Protein AF-A0AAJ0B8E8-F1 (afdb_monomer)

Sequence (102 aa):
MHLLHILSAILAGASVAHGQADCPATTNMPSCAVSCLMSAASAIGCTNMADYNCQCSGSAALRSRAEGCVLSTCGPVTALQASSAGAQICSSCQTTPAPTPV

Radius of gyration: 20.79 Å; Cα contacts (8 Å, |Δi|>4): 81; chains: 1; bounding box: 38×23×76 Å

Secondary structure (DSSP, 8-state):
-------------------SS--GGGGGS-HHHHHHHHHHHHHTT---TT-HHHHHHTHHHHHHHHHHHHHHHHHHHHHHHHHHHHHHHHHHH--PPPPPP-

Solvent-accessible surface area (backbone atoms only — not comparable to full-atom values): 6216 Å² total; per-residue (Å²): 142,77,83,85,88,75,91,85,79,74,86,75,75,84,78,79,88,77,62,100,77,73,59,72,48,57,74,61,46,50,75,65,38,48,65,29,43,52,56,18,25,44,75,74,70,31,73,51,88,83,42,34,45,52,46,48,75,39,35,70,63,30,47,71,55,15,46,66,49,17,38,74,68,48,31,69,70,48,37,53,48,37,54,52,25,52,51,46,29,38,74,75,47,39,68,72,81,74,83,77,85,128

Organism: NCBI:txid438768

pLDDT: mean 76.93, std 17.48, range [35.03, 93.19]

InterPro domains:
  IPR008427 Extracellular membrane protein, CFEM domain [PF05730] (27-91)
  IPR008427 Extracellular membrane protein, CFEM domain [PS52012] (2-102)
  IPR008427 Extracellular membrane protein, CFEM domain [SM00747] (25-91)

Mean predicted aligned error: 11.81 Å

Foldseek 3Di:
DDDDDDDPPDPPDDDPPPDLPDPVLCVQADPQLVVLLCVQCVVQVNNDPSQLQSCLVCVVSSLVSSVVSCCVRVNDVSNVSNNVSNVSCNVRRNDDPDDDDD

Structure (mmCIF, N/CA/C/O backbone):
data_AF-A0AAJ0B8E8-F1
#
_entry.id   AF-A0AAJ0B8E8-F1
#
loop_
_atom_site.group_PDB
_atom_site.id
_atom_site.type_symbol
_atom_site.label_atom_id
_atom_site.label_alt_id
_atom_site.label_comp_id
_atom_site.label_asym_id
_atom_site.label_entity_id
_atom_site.label_seq_id
_atom_site.pdbx_PDB_ins_code
_atom_site.Cartn_x
_atom_si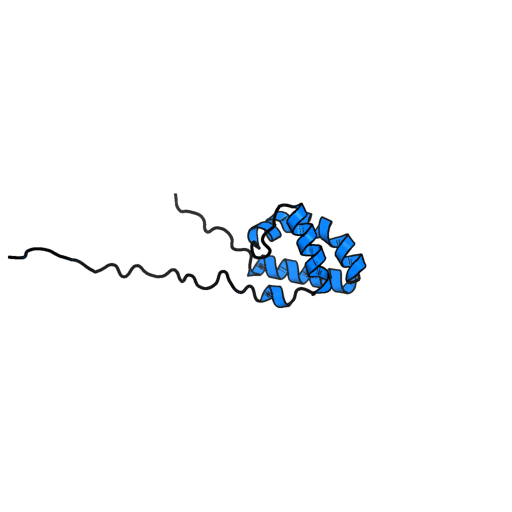te.Cartn_y
_atom_site.Cartn_z
_atom_site.occupancy
_atom_site.B_iso_or_equiv
_atom_site.auth_seq_id
_atom_site.auth_comp_id
_atom_site.auth_asym_id
_atom_site.auth_atom_id
_atom_site.pdbx_PDB_model_num
ATOM 1 N N . MET A 1 1 ? 29.042 -0.246 63.078 1.00 48.44 1 MET A N 1
ATOM 2 C CA . MET A 1 1 ? 29.049 0.805 62.037 1.00 48.44 1 MET A CA 1
ATOM 3 C C . MET A 1 1 ? 29.447 0.109 60.731 1.00 48.44 1 MET A C 1
ATOM 5 O O . MET A 1 1 ? 30.630 -0.076 60.519 1.00 48.44 1 MET A O 1
ATOM 9 N N . HIS A 1 2 ? 28.597 -0.511 59.912 1.00 47.09 2 HIS A N 1
ATOM 10 C CA . HIS A 1 2 ? 27.338 -0.091 59.280 1.00 47.09 2 HIS A CA 1
ATOM 11 C C . HIS A 1 2 ? 26.554 -1.380 58.925 1.00 47.09 2 HIS A C 1
ATOM 13 O O . HIS A 1 2 ? 27.037 -2.192 58.146 1.00 47.09 2 HIS A O 1
ATOM 19 N N . LEU A 1 3 ? 25.535 -1.782 59.691 1.00 48.06 3 LEU A N 1
ATOM 20 C CA . LEU A 1 3 ? 24.108 -1.651 59.338 1.00 48.06 3 LEU A CA 1
ATOM 21 C C . LEU A 1 3 ? 23.808 -1.156 57.905 1.00 48.06 3 LEU A C 1
ATOM 23 O O . LEU A 1 3 ? 24.165 -0.031 57.580 1.00 48.06 3 LEU A O 1
ATOM 27 N N . LEU A 1 4 ? 23.033 -1.972 57.170 1.00 53.97 4 LEU A N 1
ATOM 28 C CA . LEU A 1 4 ? 22.325 -1.703 55.906 1.00 53.97 4 LEU A CA 1
ATOM 29 C C . LEU A 1 4 ? 23.253 -1.441 54.715 1.00 53.97 4 LEU A C 1
ATOM 31 O O . LEU A 1 4 ? 24.140 -0.605 54.765 1.00 53.97 4 LEU A O 1
ATOM 35 N N . HIS A 1 5 ? 23.157 -2.223 53.645 1.00 44.12 5 HIS A N 1
ATOM 36 C CA . HIS A 1 5 ? 22.515 -1.859 52.373 1.00 44.12 5 HIS A CA 1
ATOM 37 C C . HIS A 1 5 ? 23.183 -2.854 51.385 1.00 44.12 5 HIS A C 1
ATOM 39 O O . HIS A 1 5 ? 24.399 -2.952 51.387 1.00 44.12 5 HIS A O 1
ATOM 45 N N . ILE A 1 6 ? 22.561 -3.661 50.530 1.00 56.06 6 ILE A N 1
ATOM 46 C CA . ILE A 1 6 ? 21.232 -3.662 49.940 1.00 56.06 6 ILE A CA 1
ATOM 47 C C . ILE A 1 6 ? 21.018 -5.084 49.406 1.00 56.06 6 ILE A C 1
ATOM 49 O O . ILE A 1 6 ? 21.901 -5.686 48.798 1.00 56.06 6 ILE A O 1
ATOM 53 N N . LEU A 1 7 ? 19.817 -5.587 49.640 1.00 55.47 7 LEU A N 1
ATOM 54 C CA . LEU A 1 7 ? 19.187 -6.715 48.978 1.00 55.47 7 LEU A CA 1
ATOM 55 C C . LEU A 1 7 ? 19.120 -6.468 47.454 1.00 55.47 7 LEU A C 1
ATOM 57 O O . LEU A 1 7 ? 18.104 -6.003 46.949 1.00 55.47 7 LEU A O 1
ATOM 61 N N . SER A 1 8 ? 20.184 -6.752 46.704 1.00 55.59 8 SER A N 1
ATOM 62 C CA . SER A 1 8 ? 20.161 -6.677 45.234 1.00 55.59 8 SER A CA 1
ATOM 63 C C . SER A 1 8 ? 19.796 -8.034 44.639 1.00 55.59 8 SER A C 1
ATOM 65 O O . SER A 1 8 ? 20.584 -8.667 43.942 1.00 55.59 8 SER A O 1
ATOM 67 N N . ALA A 1 9 ? 18.583 -8.488 44.949 1.00 59.53 9 ALA A N 1
ATOM 68 C CA . ALA A 1 9 ? 17.929 -9.610 44.291 1.00 59.53 9 ALA A CA 1
ATOM 69 C C . ALA A 1 9 ? 16.668 -9.095 43.591 1.00 59.53 9 ALA A C 1
ATOM 71 O O . ALA A 1 9 ? 15.554 -9.327 44.045 1.00 59.53 9 ALA A O 1
ATOM 72 N N . ILE A 1 10 ? 16.851 -8.370 42.487 1.00 59.31 10 ILE A N 1
ATOM 73 C CA . ILE A 1 10 ? 15.804 -8.203 41.477 1.00 59.31 10 ILE A CA 1
ATOM 74 C C . ILE A 1 10 ? 16.469 -8.371 40.112 1.00 59.31 10 ILE A C 1
ATOM 76 O O . ILE A 1 10 ? 16.791 -7.408 39.422 1.00 59.31 10 ILE A O 1
ATOM 80 N N . LEU A 1 11 ? 16.701 -9.626 39.724 1.00 59.12 11 LEU A N 1
ATOM 81 C CA . LEU A 1 11 ? 16.842 -9.971 38.314 1.00 59.12 11 LEU A CA 1
ATOM 82 C C . LEU A 1 11 ? 15.429 -9.931 37.718 1.00 59.12 11 LEU A C 1
ATOM 84 O O . LEU A 1 11 ? 14.766 -10.958 37.591 1.00 59.12 11 LEU A O 1
ATOM 88 N N . ALA A 1 12 ? 14.937 -8.717 37.454 1.00 59.56 12 ALA A N 1
ATOM 89 C CA . ALA A 1 12 ? 13.710 -8.520 36.702 1.00 59.56 12 ALA A CA 1
ATOM 90 C C . ALA A 1 12 ? 13.939 -9.099 35.304 1.00 59.56 12 ALA A C 1
ATOM 92 O O . ALA A 1 12 ? 14.786 -8.631 34.542 1.00 5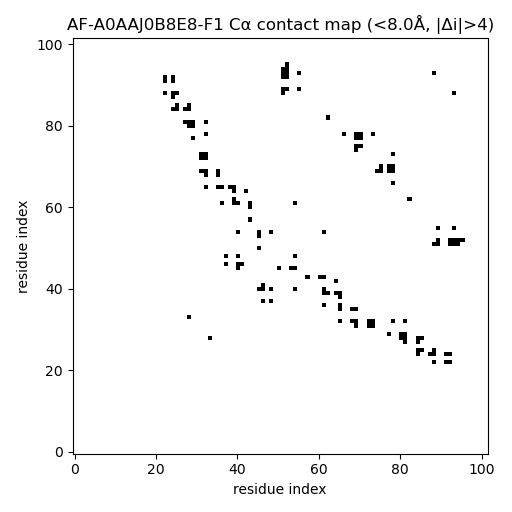9.56 12 ALA A O 1
ATOM 93 N N . GLY A 1 13 ? 13.224 -10.186 35.029 1.00 54.09 13 GLY A N 1
ATOM 94 C CA . GLY A 1 13 ? 13.223 -10.856 33.748 1.00 54.09 13 GLY A CA 1
ATOM 95 C C . GLY A 1 13 ? 12.783 -9.928 32.618 1.00 54.09 13 GLY A C 1
ATOM 96 O O . GLY A 1 13 ? 11.912 -9.082 32.781 1.00 54.09 13 GLY A O 1
ATOM 97 N N . ALA A 1 14 ? 13.444 -10.137 31.482 1.00 55.12 14 ALA A N 1
ATOM 98 C CA . ALA A 1 14 ? 13.004 -9.930 30.111 1.00 55.12 14 ALA A CA 1
ATOM 99 C C . ALA A 1 14 ? 11.792 -9.012 29.863 1.00 55.12 14 ALA A C 1
ATOM 101 O O . ALA A 1 14 ? 10.642 -9.414 29.983 1.00 55.12 14 ALA A O 1
ATOM 102 N N . SER A 1 15 ? 12.067 -7.903 29.190 1.00 53.06 15 SER A N 1
ATOM 103 C CA . SER A 1 15 ? 11.490 -7.738 27.860 1.00 53.06 15 SER A CA 1
ATOM 104 C C . SER A 1 15 ? 12.551 -7.094 27.000 1.00 53.06 15 SER A C 1
ATOM 106 O O . SER A 1 15 ? 12.888 -5.922 27.146 1.00 53.06 15 SER A O 1
ATOM 108 N N . VAL A 1 16 ? 13.134 -7.921 26.148 1.00 48.50 16 VAL A N 1
ATOM 109 C CA . VAL A 1 16 ? 13.923 -7.465 25.027 1.00 48.50 16 VAL A CA 1
ATOM 110 C C . VAL A 1 16 ? 13.196 -6.307 24.345 1.00 48.50 16 VAL A C 1
ATOM 112 O O . VAL A 1 16 ? 12.130 -6.485 23.767 1.00 48.50 16 VAL A O 1
ATOM 115 N N . ALA A 1 17 ? 13.791 -5.120 24.363 1.00 52.81 17 ALA A N 1
ATOM 116 C CA . ALA A 1 17 ? 13.536 -4.131 23.328 1.00 52.81 17 ALA A CA 1
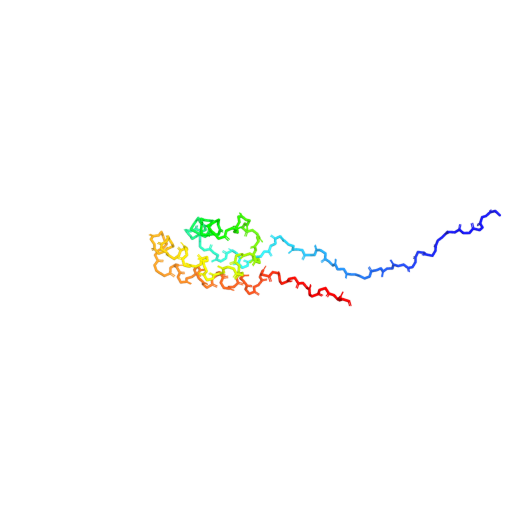ATOM 117 C C . ALA A 1 17 ? 14.193 -4.635 22.024 1.00 52.81 17 ALA A C 1
ATOM 119 O O . ALA A 1 17 ? 15.068 -3.986 21.462 1.00 52.81 17 ALA A O 1
ATOM 120 N N . HIS A 1 18 ? 13.855 -5.849 21.573 1.00 43.19 18 HIS A N 1
ATOM 121 C CA . HIS A 1 18 ? 14.279 -6.340 20.270 1.00 43.19 18 HIS A CA 1
ATOM 122 C C . HIS A 1 18 ? 13.291 -5.798 19.237 1.00 43.19 18 HIS A C 1
ATOM 124 O O . HIS A 1 18 ? 12.231 -6.369 19.007 1.00 43.19 18 HIS A O 1
ATOM 130 N N . GLY A 1 19 ? 13.680 -4.677 18.626 1.00 46.53 19 GLY A N 1
ATOM 131 C CA . GLY A 1 19 ? 13.441 -4.444 17.206 1.00 46.53 19 GLY A CA 1
ATOM 132 C C . GLY A 1 19 ? 12.128 -3.777 16.810 1.00 46.53 19 GLY A C 1
ATOM 133 O O . GLY A 1 19 ? 11.396 -4.329 16.001 1.00 46.53 19 GLY A O 1
ATOM 134 N N . GLN A 1 20 ? 11.891 -2.529 17.220 1.00 52.28 20 GLN A N 1
ATOM 135 C CA . GLN A 1 20 ? 11.021 -1.632 16.436 1.00 52.28 20 GLN A CA 1
ATOM 136 C C . GLN A 1 20 ? 11.711 -1.078 15.167 1.00 52.28 20 GLN A C 1
ATOM 138 O O . GLN A 1 20 ? 11.376 0.016 14.726 1.00 52.28 20 GLN A O 1
ATOM 143 N N . ALA A 1 21 ? 12.697 -1.766 14.583 1.00 52.94 21 ALA A N 1
ATOM 144 C CA . ALA A 1 21 ? 13.509 -1.173 13.512 1.00 52.94 21 ALA A CA 1
ATOM 145 C C . ALA A 1 21 ? 13.434 -1.893 12.161 1.00 52.94 21 ALA A C 1
ATOM 147 O O . ALA A 1 21 ? 13.537 -1.225 11.140 1.00 52.94 21 ALA A O 1
ATOM 148 N N . ASP A 1 22 ? 13.169 -3.200 12.116 1.00 58.56 22 ASP A N 1
ATOM 149 C CA . ASP A 1 22 ? 13.212 -3.940 10.854 1.00 58.56 22 ASP A CA 1
ATOM 150 C C . ASP A 1 22 ? 11.969 -4.805 10.683 1.00 58.56 22 ASP A C 1
ATOM 152 O O . ASP A 1 22 ? 11.830 -5.881 11.260 1.00 58.56 22 ASP A O 1
ATOM 156 N N . CYS A 1 23 ? 11.044 -4.305 9.866 1.00 74.62 23 CYS A N 1
ATOM 157 C CA . CYS A 1 23 ? 9.965 -5.089 9.290 1.00 74.62 23 CYS A CA 1
ATOM 158 C C . CYS A 1 23 ? 10.459 -5.631 7.939 1.00 74.62 23 CYS A C 1
ATOM 160 O O . CYS A 1 23 ? 10.323 -4.930 6.929 1.00 74.62 23 CYS A O 1
ATOM 162 N N . PRO A 1 24 ? 11.024 -6.852 7.861 1.00 75.62 24 PRO A N 1
ATOM 163 C CA . PRO A 1 24 ? 11.585 -7.375 6.612 1.00 75.62 24 PRO A CA 1
ATOM 164 C C . PRO A 1 24 ? 10.539 -7.468 5.492 1.00 75.62 24 PRO A C 1
ATOM 166 O O . PRO A 1 24 ? 10.882 -7.335 4.321 1.00 75.62 24 PRO A O 1
ATOM 169 N N . ALA A 1 25 ? 9.250 -7.592 5.835 1.00 75.62 25 ALA A N 1
ATOM 170 C CA . ALA A 1 25 ? 8.148 -7.582 4.872 1.00 75.62 25 ALA A CA 1
ATOM 171 C C . ALA A 1 25 ? 8.069 -6.287 4.034 1.00 75.62 25 ALA A C 1
ATOM 173 O O . ALA A 1 25 ? 7.518 -6.313 2.934 1.00 75.62 25 ALA A O 1
ATOM 174 N N . THR A 1 26 ? 8.650 -5.173 4.501 1.00 80.00 26 THR A N 1
ATOM 175 C CA . THR A 1 26 ? 8.732 -3.927 3.715 1.00 80.00 26 THR A CA 1
ATOM 176 C C . THR A 1 26 ? 9.641 -4.029 2.494 1.00 80.00 26 THR A C 1
ATOM 178 O O . THR A 1 26 ? 9.408 -3.318 1.518 1.00 80.00 26 THR A O 1
ATOM 181 N N . THR A 1 27 ? 10.610 -4.953 2.485 1.00 82.12 27 THR A N 1
ATOM 182 C CA . THR A 1 27 ? 11.508 -5.180 1.335 1.00 82.12 27 THR A CA 1
ATOM 183 C C . THR A 1 27 ? 10.748 -5.642 0.090 1.00 82.12 27 THR A C 1
ATOM 185 O O . THR A 1 27 ? 11.179 -5.395 -1.033 1.00 82.12 27 THR A O 1
ATOM 188 N N . ASN A 1 28 ? 9.583 -6.268 0.265 1.00 85.12 28 ASN A N 1
ATOM 189 C CA . ASN A 1 28 ? 8.762 -6.750 -0.845 1.00 85.12 28 ASN A CA 1
ATOM 190 C C . ASN A 1 28 ? 7.891 -5.647 -1.467 1.00 85.12 28 ASN A C 1
ATOM 192 O O . ASN A 1 28 ? 7.161 -5.914 -2.425 1.00 85.12 28 ASN A O 1
ATOM 196 N N . MET A 1 29 ? 7.925 -4.426 -0.925 1.00 86.88 29 MET A N 1
ATOM 197 C CA . MET A 1 29 ? 7.110 -3.330 -1.423 1.00 86.88 29 MET A CA 1
ATOM 198 C C . MET A 1 29 ? 7.726 -2.734 -2.698 1.00 86.88 29 MET A C 1
ATOM 200 O O . MET A 1 29 ? 8.861 -2.259 -2.661 1.00 86.88 29 MET A O 1
ATOM 204 N N . PRO A 1 30 ? 7.011 -2.719 -3.839 1.00 86.06 30 PRO A N 1
ATOM 205 C CA . PRO A 1 30 ? 7.560 -2.182 -5.077 1.00 86.06 30 PRO A CA 1
ATOM 206 C C . PRO A 1 30 ? 7.813 -0.674 -4.962 1.00 86.06 30 PRO A C 1
ATOM 208 O O . PRO A 1 30 ? 6.926 0.087 -4.571 1.00 86.06 30 PRO A O 1
ATOM 211 N N . SER A 1 31 ? 9.002 -0.225 -5.374 1.00 88.56 31 SER A N 1
ATOM 212 C CA . SER A 1 31 ? 9.445 1.171 -5.224 1.00 88.56 31 SER A CA 1
ATOM 213 C C . SER A 1 31 ? 8.518 2.186 -5.899 1.00 88.56 31 SER A C 1
ATOM 215 O O . SER A 1 31 ? 8.318 3.278 -5.379 1.00 88.56 31 SER A O 1
ATOM 217 N N . CYS A 1 32 ? 7.895 1.817 -7.023 1.00 88.81 32 CYS A N 1
ATOM 218 C CA . CYS A 1 32 ? 6.933 2.671 -7.726 1.00 88.81 32 CYS A CA 1
ATOM 219 C C . CYS A 1 32 ? 5.669 2.964 -6.888 1.00 88.81 32 CYS A C 1
ATOM 221 O O . CYS A 1 32 ? 5.006 3.975 -7.106 1.00 88.81 32 CYS A O 1
ATOM 223 N N . ALA A 1 33 ? 5.332 2.096 -5.925 1.00 88.19 33 ALA A N 1
ATOM 224 C CA . ALA A 1 33 ? 4.159 2.243 -5.071 1.00 88.19 33 ALA A CA 1
ATOM 225 C C . ALA A 1 33 ? 4.465 3.026 -3.788 1.00 88.19 33 ALA A C 1
ATOM 227 O O . ALA A 1 33 ? 3.533 3.511 -3.149 1.00 88.19 33 ALA A O 1
ATOM 228 N N . VAL A 1 34 ? 5.742 3.176 -3.414 1.00 89.06 34 VAL A N 1
ATOM 229 C CA . VAL A 1 34 ? 6.159 3.822 -2.158 1.00 89.06 34 VAL A CA 1
ATOM 230 C C . VAL A 1 34 ? 5.678 5.267 -2.101 1.00 89.06 34 VAL A C 1
ATOM 232 O O . VAL A 1 34 ? 5.027 5.649 -1.134 1.00 89.06 34 VAL A O 1
ATOM 235 N N . SER A 1 35 ? 5.908 6.062 -3.151 1.00 89.88 35 SER A N 1
ATOM 236 C CA . SER A 1 35 ? 5.445 7.457 -3.196 1.00 89.88 35 SER A CA 1
ATOM 237 C C . SER A 1 35 ? 3.919 7.564 -3.123 1.00 89.88 35 SER A C 1
ATOM 239 O O . SER A 1 35 ? 3.400 8.417 -2.406 1.00 89.88 35 SER A O 1
ATOM 241 N N . CYS A 1 36 ? 3.196 6.659 -3.791 1.00 91.69 36 CYS A N 1
ATOM 242 C CA . CYS A 1 36 ? 1.735 6.598 -3.729 1.00 91.69 36 CYS A CA 1
ATOM 243 C C . CYS A 1 36 ? 1.232 6.263 -2.322 1.00 91.69 36 CYS A C 1
ATOM 245 O O . CYS A 1 36 ? 0.297 6.897 -1.830 1.00 91.69 36 CYS A O 1
ATOM 247 N N . LEU A 1 37 ? 1.863 5.289 -1.661 1.00 88.81 37 LEU A N 1
ATOM 248 C CA . LEU A 1 37 ? 1.552 4.943 -0.280 1.00 88.81 37 LEU A CA 1
ATOM 249 C C . LEU A 1 37 ? 1.868 6.093 0.665 1.00 88.81 37 LEU A C 1
ATOM 251 O O . LEU A 1 37 ? 1.065 6.357 1.549 1.00 88.81 37 LEU A O 1
ATOM 255 N N . MET A 1 38 ? 2.980 6.802 0.461 1.00 89.56 38 MET A N 1
ATOM 256 C CA . MET A 1 38 ? 3.347 7.930 1.313 1.00 89.56 38 MET A CA 1
ATOM 257 C C . MET A 1 38 ? 2.301 9.044 1.258 1.00 89.56 38 MET A C 1
ATOM 259 O O . MET A 1 38 ? 1.867 9.554 2.295 1.00 89.56 38 MET A O 1
ATOM 263 N N . SER A 1 39 ? 1.849 9.389 0.050 1.00 90.75 39 SER A N 1
ATOM 264 C CA . SER A 1 39 ? 0.779 10.370 -0.147 1.00 90.75 39 SER A CA 1
ATOM 265 C C . SER A 1 39 ? -0.551 9.896 0.441 1.00 90.75 39 SER A C 1
ATOM 267 O O . SER A 1 39 ? -1.237 10.670 1.109 1.00 90.75 39 SER A O 1
ATOM 269 N N . ALA A 1 40 ? -0.906 8.624 0.244 1.00 91.69 40 ALA A N 1
ATOM 270 C CA . ALA A 1 40 ? -2.126 8.038 0.791 1.00 91.69 40 ALA A CA 1
ATOM 271 C C . ALA A 1 40 ? -2.112 7.983 2.328 1.00 91.69 40 ALA A C 1
ATOM 273 O O . ALA A 1 40 ? -3.103 8.342 2.960 1.00 91.69 40 ALA A O 1
ATOM 274 N N . ALA A 1 41 ? -0.988 7.580 2.924 1.00 88.25 41 ALA A N 1
ATOM 275 C CA . ALA A 1 41 ? -0.791 7.488 4.366 1.00 88.25 41 ALA A CA 1
ATOM 276 C C . ALA A 1 41 ? -0.880 8.875 5.010 1.00 88.25 41 ALA A C 1
ATOM 278 O O . ALA A 1 41 ? -1.621 9.068 5.973 1.00 88.25 41 ALA A O 1
ATOM 279 N N . SER A 1 42 ? -0.245 9.875 4.396 1.00 90.69 42 SER A N 1
ATOM 280 C CA . SER A 1 42 ? -0.355 11.271 4.832 1.00 90.69 42 SER A CA 1
ATOM 281 C C . SER A 1 42 ? -1.802 11.776 4.782 1.00 90.69 42 SER A C 1
ATOM 283 O O . SER A 1 42 ? -2.245 12.460 5.702 1.00 90.69 42 SER A O 1
ATOM 285 N N . ALA A 1 43 ? -2.573 11.397 3.754 1.00 91.12 43 ALA A N 1
ATOM 286 C CA . ALA A 1 43 ? -3.977 11.796 3.610 1.00 91.12 43 ALA A CA 1
ATOM 287 C C . ALA A 1 43 ? -4.914 11.186 4.670 1.00 91.12 43 ALA A C 1
ATOM 289 O O . ALA A 1 43 ? -5.988 11.734 4.912 1.00 91.12 43 ALA A O 1
ATOM 290 N N . ILE A 1 44 ? -4.523 10.074 5.300 1.00 90.94 44 ILE A N 1
ATOM 291 C CA . ILE A 1 44 ? -5.268 9.448 6.406 1.00 90.94 44 ILE A CA 1
ATOM 292 C C . ILE A 1 44 ? -4.677 9.781 7.787 1.00 90.94 44 ILE A C 1
ATOM 294 O O . ILE A 1 44 ? -5.132 9.238 8.789 1.00 90.94 44 ILE A O 1
ATOM 298 N N . GLY A 1 45 ? -3.675 10.667 7.854 1.00 89.44 45 GLY A N 1
ATOM 299 C CA . GLY A 1 45 ? -3.022 11.080 9.101 1.00 89.44 45 GLY A CA 1
ATOM 300 C C . GLY A 1 45 ? -1.882 10.169 9.570 1.00 89.44 45 GLY A C 1
ATOM 301 O O . GLY A 1 45 ? -1.281 10.435 10.608 1.00 89.44 45 GLY A O 1
ATOM 302 N N . CYS A 1 46 ? -1.531 9.137 8.802 1.00 89.12 46 CYS A N 1
ATOM 303 C CA . CYS A 1 46 ? -0.373 8.282 9.055 1.00 89.12 46 CYS A CA 1
ATOM 304 C C . CYS A 1 46 ? 0.875 8.882 8.394 1.00 89.12 46 CYS A C 1
ATOM 306 O O . CYS A 1 46 ? 1.289 8.471 7.313 1.00 89.12 46 CYS A O 1
ATOM 308 N N . THR A 1 47 ? 1.460 9.899 9.022 1.00 86.00 47 THR A N 1
ATOM 309 C CA . THR A 1 47 ? 2.627 10.621 8.481 1.00 86.00 47 THR A CA 1
ATOM 310 C C . THR A 1 47 ? 3.950 9.886 8.694 1.00 86.00 47 THR A C 1
ATOM 312 O O . THR A 1 47 ? 4.911 10.119 7.964 1.00 86.00 47 THR A O 1
ATOM 315 N N . ASN A 1 48 ? 4.004 8.980 9.670 1.00 83.00 48 ASN A N 1
ATOM 316 C CA . ASN A 1 48 ? 5.169 8.152 9.940 1.00 83.00 48 ASN A CA 1
ATOM 317 C C . ASN A 1 48 ? 5.077 6.819 9.174 1.00 83.00 48 ASN A C 1
ATOM 319 O O . ASN A 1 48 ? 4.198 5.996 9.429 1.00 83.00 48 ASN A O 1
ATOM 323 N N . MET A 1 49 ? 6.014 6.580 8.250 1.00 78.69 49 MET A N 1
ATOM 324 C CA . MET A 1 49 ? 6.064 5.339 7.459 1.00 78.69 49 MET A CA 1
ATOM 325 C C . MET A 1 49 ? 6.438 4.100 8.279 1.00 78.69 49 MET A C 1
ATOM 327 O O . MET A 1 49 ? 6.180 2.985 7.831 1.00 78.69 49 MET A O 1
ATOM 331 N N . ALA A 1 50 ? 7.013 4.280 9.468 1.00 81.44 50 ALA A N 1
ATOM 332 C CA . ALA A 1 50 ? 7.269 3.194 10.408 1.00 81.44 50 ALA A CA 1
ATOM 333 C C . ALA A 1 50 ? 6.067 2.915 11.332 1.00 81.44 50 ALA A C 1
ATOM 335 O O . ALA A 1 50 ? 6.048 1.895 12.019 1.00 81.44 50 ALA A O 1
ATOM 336 N N . ASP A 1 51 ? 5.035 3.773 11.334 1.00 85.19 51 ASP A N 1
ATOM 337 C CA . ASP A 1 51 ? 3.786 3.544 12.071 1.00 85.19 51 ASP A CA 1
ATOM 338 C C . ASP A 1 51 ? 2.892 2.552 11.314 1.00 85.19 51 ASP A C 1
ATOM 340 O O . ASP A 1 51 ? 1.822 2.8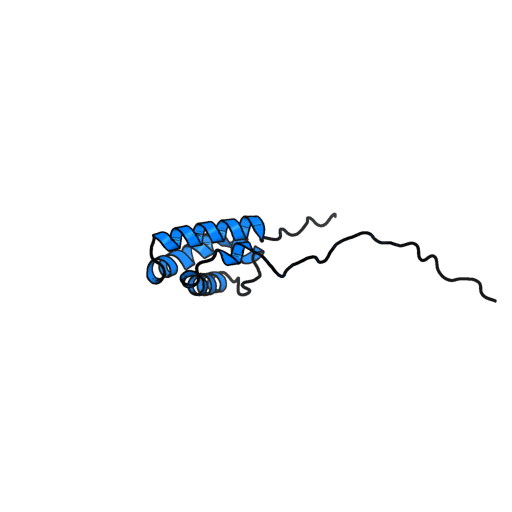81 10.786 1.00 85.19 51 ASP A O 1
ATOM 344 N N . TYR A 1 52 ? 3.335 1.296 11.257 1.00 84.94 52 TYR A N 1
ATOM 345 C CA . TYR A 1 52 ? 2.571 0.212 10.640 1.00 84.94 52 TYR A CA 1
ATOM 346 C C . TYR A 1 52 ? 1.220 0.026 11.329 1.00 84.94 52 TYR A C 1
ATOM 348 O O . TYR A 1 52 ? 0.240 -0.291 10.667 1.00 84.94 52 TYR A O 1
ATOM 356 N N . ASN A 1 53 ? 1.115 0.308 12.632 1.00 86.69 53 ASN A N 1
ATOM 357 C CA . ASN A 1 53 ? -0.172 0.256 13.317 1.00 86.69 53 ASN A CA 1
ATOM 358 C C . ASN A 1 53 ? -1.180 1.280 12.770 1.00 86.69 53 ASN A C 1
ATOM 360 O O . ASN A 1 53 ? -2.339 0.928 12.547 1.00 86.69 53 ASN A O 1
ATOM 364 N N . CYS A 1 54 ? -0.742 2.511 12.488 1.00 88.88 54 CYS A N 1
ATOM 365 C CA . CYS A 1 54 ? -1.590 3.524 11.858 1.00 88.88 54 CYS A CA 1
ATOM 366 C C . CYS A 1 54 ? -1.981 3.095 10.438 1.00 88.88 54 CYS A C 1
ATOM 368 O O . CYS A 1 54 ? -3.165 3.031 10.099 1.00 88.88 54 CYS A O 1
ATOM 370 N N . GLN A 1 55 ? -0.986 2.733 9.624 1.00 87.94 55 GLN A N 1
ATOM 371 C CA . GLN A 1 55 ? -1.193 2.372 8.220 1.00 87.94 55 GLN A CA 1
ATOM 372 C C . GLN A 1 55 ? -2.104 1.147 8.059 1.00 87.94 55 GLN A C 1
ATOM 374 O O . GLN A 1 55 ? -2.948 1.118 7.163 1.00 87.94 55 GLN A O 1
ATOM 379 N N . CYS A 1 56 ? -1.975 0.155 8.941 1.00 90.06 56 CYS A N 1
ATOM 380 C CA . CYS A 1 56 ? -2.742 -1.087 8.886 1.00 90.06 56 CYS A CA 1
ATOM 381 C C . CYS A 1 56 ? -4.148 -0.953 9.468 1.00 90.06 56 CYS A C 1
ATOM 383 O O . CYS A 1 56 ? -5.093 -1.493 8.888 1.00 90.06 56 CYS A O 1
ATOM 385 N N . SER A 1 57 ? -4.319 -0.157 10.529 1.00 89.62 57 SER A N 1
ATOM 386 C CA . SER A 1 57 ? -5.652 0.204 11.039 1.00 89.62 57 SER A CA 1
ATOM 387 C C . SER A 1 57 ? -6.454 0.994 10.001 1.00 89.62 57 SER A C 1
ATOM 389 O O . SER A 1 57 ? -7.655 0.785 9.847 1.00 89.62 57 SER A O 1
ATOM 391 N N . GLY A 1 58 ? -5.781 1.859 9.236 1.00 88.12 58 GLY A N 1
ATOM 392 C CA . GLY A 1 58 ? -6.359 2.620 8.128 1.00 88.12 58 GLY A CA 1
ATOM 393 C C . GLY A 1 58 ? -6.259 1.942 6.758 1.00 88.12 58 GLY A C 1
ATOM 394 O O . GLY A 1 58 ? -6.472 2.611 5.749 1.00 88.12 58 GLY A O 1
ATOM 395 N N . SER A 1 59 ? -5.930 0.648 6.684 1.00 87.06 59 SER A N 1
ATOM 396 C CA . SER A 1 59 ? -5.528 -0.022 5.434 1.00 87.06 59 SER A CA 1
ATOM 397 C C . SER A 1 59 ? -6.563 0.060 4.309 1.00 87.06 59 SER A C 1
ATOM 399 O O . SER A 1 59 ? -6.186 0.214 3.149 1.00 87.06 59 SER A O 1
ATOM 401 N N . ALA A 1 60 ? -7.860 0.012 4.619 1.00 88.69 60 ALA A N 1
ATOM 402 C CA . ALA A 1 60 ? -8.915 0.189 3.621 1.00 88.69 60 ALA A CA 1
ATOM 403 C C . ALA A 1 60 ? -8.864 1.589 2.986 1.00 88.69 60 ALA A C 1
ATOM 405 O O . ALA A 1 60 ? -8.796 1.718 1.765 1.00 88.69 60 ALA A O 1
ATOM 406 N N . ALA A 1 61 ? -8.808 2.636 3.816 1.00 90.38 61 ALA A N 1
ATOM 407 C CA . ALA A 1 61 ? -8.688 4.011 3.348 1.00 90.38 61 ALA A CA 1
ATOM 408 C C . ALA A 1 61 ? -7.352 4.237 2.624 1.00 90.38 61 ALA A C 1
ATOM 410 O O . ALA A 1 61 ? -7.338 4.826 1.547 1.00 90.38 61 ALA A O 1
ATOM 411 N N . LEU A 1 62 ? -6.247 3.709 3.156 1.00 90.00 62 LEU A N 1
ATOM 412 C CA . LEU A 1 62 ? -4.926 3.764 2.532 1.00 90.00 62 LEU A CA 1
ATOM 413 C C . LEU A 1 62 ? -4.958 3.185 1.112 1.00 90.00 62 LEU A C 1
ATOM 415 O O . LEU A 1 62 ? -4.531 3.843 0.165 1.00 90.00 62 LEU A O 1
ATOM 419 N N . ARG A 1 63 ? -5.506 1.974 0.951 1.00 88.50 63 ARG A N 1
ATOM 420 C CA . ARG A 1 63 ? -5.619 1.292 -0.345 1.00 88.50 63 ARG A CA 1
ATOM 421 C C . ARG A 1 63 ? -6.482 2.085 -1.313 1.00 88.50 63 ARG A C 1
ATOM 423 O O . ARG A 1 63 ? -6.039 2.304 -2.434 1.00 88.50 63 ARG A O 1
ATOM 430 N N . SER A 1 64 ? -7.636 2.584 -0.875 1.00 90.69 64 SER A N 1
ATOM 431 C CA . SER A 1 64 ? -8.511 3.382 -1.740 1.00 90.69 64 SER A CA 1
ATOM 432 C C . SER A 1 64 ? -7.905 4.716 -2.178 1.00 90.69 64 SER A C 1
ATOM 434 O O . SER A 1 64 ? -8.240 5.242 -3.235 1.00 90.69 64 SER A O 1
ATOM 436 N N . ARG A 1 65 ? -6.993 5.291 -1.387 1.00 91.81 65 ARG A N 1
ATOM 437 C CA . ARG A 1 65 ? -6.259 6.506 -1.778 1.00 91.81 65 ARG A CA 1
ATOM 438 C C . ARG A 1 65 ? -5.041 6.197 -2.648 1.00 91.81 65 ARG A C 1
ATOM 440 O O . ARG A 1 65 ? -4.693 7.005 -3.504 1.00 91.81 65 ARG A O 1
ATOM 447 N N . ALA A 1 66 ? -4.405 5.044 -2.450 1.00 89.56 66 ALA A N 1
ATOM 448 C CA . ALA A 1 66 ? -3.227 4.636 -3.206 1.00 89.56 66 ALA A CA 1
ATOM 449 C C . ALA A 1 66 ? -3.570 3.992 -4.560 1.00 89.56 66 ALA A C 1
ATOM 451 O O . ALA A 1 66 ? -2.777 4.127 -5.489 1.00 89.56 66 ALA A O 1
ATOM 452 N N . GLU A 1 67 ? -4.721 3.321 -4.705 1.00 88.88 67 GLU A N 1
ATOM 453 C CA . GLU A 1 67 ? -5.041 2.476 -5.868 1.00 88.88 67 GLU A CA 1
ATOM 454 C C . GLU A 1 67 ? -4.873 3.201 -7.206 1.00 88.88 67 GLU A C 1
ATOM 456 O O . GLU A 1 67 ? -4.157 2.709 -8.073 1.00 88.88 67 GLU A O 1
ATOM 461 N N . GLY A 1 68 ? -5.432 4.405 -7.356 1.00 91.38 68 GLY A N 1
ATOM 462 C CA . GLY A 1 68 ? -5.360 5.154 -8.613 1.00 91.38 68 GLY A CA 1
ATOM 463 C C . GLY A 1 68 ? -3.932 5.575 -8.961 1.00 91.38 68 GLY A C 1
ATOM 464 O O . GLY A 1 68 ? -3.516 5.486 -10.116 1.00 91.38 68 GLY A O 1
ATOM 465 N N . CYS A 1 69 ? -3.151 5.966 -7.952 1.00 93.12 69 CYS A N 1
ATOM 466 C CA . CYS A 1 69 ? -1.747 6.329 -8.126 1.00 93.12 69 CYS A CA 1
ATOM 467 C C . CYS A 1 69 ? -0.897 5.108 -8.497 1.00 93.12 69 CYS A C 1
ATOM 469 O O . CYS A 1 69 ? -0.102 5.172 -9.436 1.00 93.12 69 CYS A O 1
ATOM 471 N N . VAL A 1 70 ? -1.094 3.983 -7.802 1.00 93.00 70 VAL A N 1
ATOM 472 C CA . VAL A 1 70 ? -0.344 2.745 -8.041 1.00 93.00 70 VAL A CA 1
ATOM 473 C C . 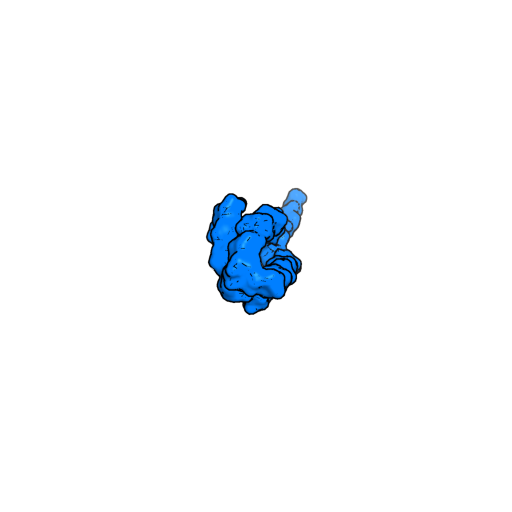VAL A 1 70 ? -0.709 2.151 -9.402 1.00 93.00 70 VAL A C 1
ATOM 475 O O . VAL A 1 70 ? 0.184 1.749 -10.137 1.00 93.00 70 VAL A O 1
ATOM 478 N N . LEU A 1 71 ? -1.985 2.147 -9.794 1.00 92.62 71 LEU A N 1
ATOM 479 C CA . LEU A 1 71 ? -2.408 1.675 -11.116 1.00 92.62 71 LEU A CA 1
ATOM 480 C C . LEU A 1 71 ? -1.802 2.514 -12.246 1.00 92.62 71 LEU A C 1
ATOM 482 O O . LEU A 1 71 ? -1.323 1.945 -13.224 1.00 92.62 71 LEU A O 1
ATOM 486 N N . SER A 1 72 ? -1.780 3.840 -12.091 1.00 92.94 72 SER A N 1
ATOM 487 C CA . SER A 1 72 ? -1.204 4.761 -13.079 1.00 92.94 72 SER A CA 1
ATOM 488 C C . SER A 1 72 ? 0.324 4.642 -13.176 1.00 92.94 72 SER A C 1
ATOM 490 O O . SER A 1 72 ? 0.881 4.623 -14.270 1.00 92.94 72 SER A O 1
ATOM 492 N N . THR A 1 73 ? 1.009 4.517 -12.035 1.00 92.50 73 THR A N 1
ATOM 493 C CA . THR A 1 73 ? 2.482 4.572 -11.962 1.00 92.50 73 THR A CA 1
ATOM 494 C C . THR A 1 73 ? 3.138 3.202 -12.137 1.00 92.50 73 THR A C 1
ATOM 496 O O . THR A 1 73 ? 4.183 3.084 -12.770 1.00 92.50 73 THR A O 1
ATOM 499 N N . CYS A 1 74 ? 2.547 2.157 -11.558 1.00 90.12 74 CYS A N 1
ATOM 500 C CA . CYS A 1 74 ? 3.121 0.813 -11.493 1.00 90.12 74 CYS A CA 1
ATOM 501 C C . CYS A 1 74 ? 2.447 -0.201 -12.428 1.00 90.12 74 CYS A C 1
ATOM 503 O O . CYS A 1 74 ? 2.993 -1.286 -12.650 1.00 90.12 74 CYS A O 1
ATOM 505 N N . GLY A 1 75 ? 1.245 0.108 -12.920 1.00 93.19 75 GLY A N 1
ATOM 506 C CA . GLY A 1 75 ? 0.406 -0.823 -13.665 1.00 93.19 75 GLY A CA 1
ATOM 507 C C . GLY A 1 75 ? -0.355 -1.833 -12.783 1.00 93.19 75 GLY A C 1
ATOM 508 O O . GLY A 1 75 ? -0.079 -1.989 -11.589 1.00 93.19 75 GLY A O 1
ATOM 509 N N . PRO A 1 76 ? -1.326 -2.556 -13.370 1.00 88.00 76 PRO A N 1
ATOM 510 C CA . PRO A 1 76 ? -2.268 -3.406 -12.635 1.00 88.00 76 PRO A CA 1
ATOM 511 C C . PRO A 1 76 ? -1.629 -4.635 -11.978 1.00 88.00 76 PRO A C 1
ATOM 513 O O . PRO A 1 76 ? -2.022 -5.018 -10.878 1.00 88.00 76 PRO A O 1
ATOM 516 N N . VAL A 1 77 ? -0.618 -5.238 -12.610 1.00 89.44 77 VAL A N 1
ATOM 517 C CA . VAL A 1 77 ? 0.081 -6.415 -12.063 1.00 89.44 77 VAL A CA 1
ATOM 518 C C . VAL A 1 77 ? 0.840 -6.041 -10.789 1.00 89.44 77 VAL A C 1
ATOM 520 O O . VAL A 1 77 ? 0.679 -6.675 -9.746 1.00 89.44 77 VAL A O 1
ATOM 523 N N . THR A 1 78 ? 1.614 -4.960 -10.849 1.00 88.25 78 THR A N 1
ATOM 524 C CA . THR A 1 78 ? 2.390 -4.457 -9.713 1.00 88.25 78 THR A CA 1
ATOM 525 C C . THR A 1 78 ? 1.491 -3.911 -8.606 1.00 88.25 78 THR A C 1
ATOM 527 O O . THR A 1 78 ? 1.823 -4.040 -7.430 1.00 88.25 78 THR A O 1
ATOM 530 N N . ALA A 1 79 ? 0.324 -3.350 -8.944 1.00 87.19 79 ALA A N 1
ATOM 531 C CA . ALA A 1 79 ? -0.669 -2.948 -7.951 1.00 87.19 79 ALA A CA 1
ATOM 532 C C . ALA A 1 79 ? -1.141 -4.137 -7.104 1.00 87.19 79 ALA A C 1
ATOM 534 O O . ALA A 1 79 ? -1.239 -4.028 -5.879 1.00 87.19 79 ALA A O 1
ATOM 535 N N . LEU A 1 80 ? -1.359 -5.297 -7.731 1.00 88.94 80 LEU A N 1
ATOM 536 C CA . LEU A 1 80 ? -1.720 -6.518 -7.018 1.00 88.94 80 LEU A CA 1
ATOM 537 C C . LEU A 1 80 ? -0.586 -6.975 -6.086 1.00 88.94 80 LEU A C 1
ATOM 539 O O . LEU A 1 80 ? -0.845 -7.278 -4.917 1.00 88.94 80 LEU A O 1
ATOM 543 N N . GLN A 1 81 ? 0.663 -6.927 -6.564 1.00 88.69 81 GLN A N 1
ATOM 544 C CA . GLN A 1 81 ? 1.855 -7.230 -5.763 1.00 88.69 81 GLN A CA 1
ATOM 545 C C . GLN A 1 81 ? 1.987 -6.288 -4.558 1.00 88.69 81 GLN A C 1
ATOM 547 O O . GLN A 1 81 ? 2.096 -6.769 -3.431 1.00 88.69 81 GLN A O 1
ATOM 552 N N . ALA A 1 82 ? 1.874 -4.972 -4.760 1.00 87.56 82 ALA A N 1
ATOM 553 C CA . ALA A 1 82 ? 1.901 -3.969 -3.690 1.00 87.56 82 ALA A CA 1
ATOM 554 C C . ALA A 1 82 ? 0.809 -4.224 -2.644 1.00 87.56 82 ALA A C 1
ATOM 556 O O . ALA A 1 82 ? 1.032 -4.108 -1.441 1.00 87.56 82 ALA A O 1
ATOM 557 N N . SER A 1 83 ? -0.375 -4.630 -3.100 1.00 87.06 83 SER A N 1
ATOM 558 C CA . SER A 1 83 ? -1.497 -4.936 -2.222 1.00 87.06 83 SER A CA 1
ATOM 559 C C . SER A 1 83 ? -1.260 -6.179 -1.355 1.00 87.06 83 SER A C 1
ATOM 561 O O . SER A 1 83 ? -1.682 -6.211 -0.196 1.00 87.06 83 SER A O 1
ATOM 563 N N . SER A 1 84 ? -0.571 -7.182 -1.908 1.00 90.12 84 SER A N 1
ATOM 564 C CA . SER A 1 84 ? -0.190 -8.403 -1.198 1.00 90.12 84 SER A CA 1
ATOM 565 C C . SER A 1 84 ? 0.950 -8.143 -0.209 1.00 90.12 84 SER A C 1
ATOM 567 O O . SER A 1 84 ? 0.867 -8.568 0.941 1.00 90.12 84 SER A O 1
ATOM 569 N N . ALA A 1 85 ? 1.950 -7.351 -0.611 1.00 88.62 85 ALA A N 1
ATOM 570 C CA . ALA A 1 85 ? 3.038 -6.905 0.251 1.00 88.62 85 ALA A CA 1
ATOM 571 C C . ALA A 1 85 ? 2.502 -6.080 1.431 1.00 88.62 85 ALA A C 1
ATOM 573 O O . ALA A 1 85 ? 2.837 -6.365 2.576 1.00 88.62 85 ALA A O 1
ATOM 574 N N . GLY A 1 86 ? 1.582 -5.140 1.184 1.00 87.50 86 GLY A N 1
ATOM 575 C CA . GLY A 1 86 ? 0.917 -4.369 2.238 1.00 87.50 86 GLY A CA 1
ATOM 576 C C . GLY A 1 86 ? 0.180 -5.246 3.255 1.00 87.50 86 GLY A C 1
ATOM 577 O O . GLY A 1 86 ? 0.290 -5.021 4.457 1.00 87.50 86 GLY A O 1
ATOM 578 N N . ALA A 1 87 ? -0.516 -6.293 2.799 1.00 87.88 87 ALA A N 1
ATOM 579 C CA . ALA A 1 87 ? -1.166 -7.247 3.699 1.00 87.88 87 ALA A CA 1
ATOM 580 C C . ALA A 1 87 ? -0.150 -8.039 4.543 1.00 87.88 87 ALA A C 1
ATOM 582 O O . ALA A 1 87 ? -0.372 -8.248 5.735 1.00 87.88 87 ALA A O 1
ATOM 583 N N . GLN A 1 88 ? 0.979 -8.444 3.954 1.00 88.56 88 GLN A N 1
ATOM 584 C CA . GLN A 1 88 ? 2.060 -9.123 4.676 1.00 88.56 88 GLN A CA 1
ATOM 585 C C . GLN A 1 88 ? 2.731 -8.216 5.712 1.00 88.56 88 GLN A C 1
ATOM 587 O O . GLN A 1 88 ? 2.995 -8.670 6.825 1.00 88.56 88 GLN A O 1
ATOM 592 N N . ILE A 1 89 ? 2.941 -6.937 5.386 1.00 87.25 89 ILE A N 1
ATOM 593 C CA . ILE A 1 89 ? 3.446 -5.926 6.326 1.00 87.25 89 ILE A CA 1
ATOM 594 C C . ILE A 1 89 ? 2.475 -5.785 7.498 1.00 87.25 89 ILE A C 1
ATOM 596 O O . ILE A 1 89 ? 2.897 -5.855 8.647 1.00 87.25 89 ILE A O 1
ATOM 600 N N . CYS A 1 90 ? 1.172 -5.679 7.239 1.00 88.31 90 CYS A N 1
ATOM 601 C CA . CYS A 1 90 ? 0.189 -5.593 8.316 1.00 88.31 90 CYS A CA 1
ATOM 602 C C . CYS A 1 90 ? 0.109 -6.859 9.162 1.00 88.31 90 CYS A C 1
ATOM 604 O O . CYS A 1 90 ? -0.008 -6.768 10.375 1.00 88.31 90 CYS A O 1
ATOM 606 N N . SER A 1 91 ? 0.251 -8.036 8.558 1.00 86.62 91 SER A N 1
ATOM 607 C CA . SER A 1 91 ? 0.280 -9.284 9.319 1.00 86.62 91 SER A CA 1
ATOM 608 C C . SER A 1 91 ? 1.556 -9.459 10.149 1.00 86.62 91 SER A C 1
ATOM 610 O O . SER A 1 91 ? 1.508 -10.125 11.178 1.00 86.62 91 SER A O 1
ATOM 612 N N . SER A 1 92 ? 2.693 -8.930 9.68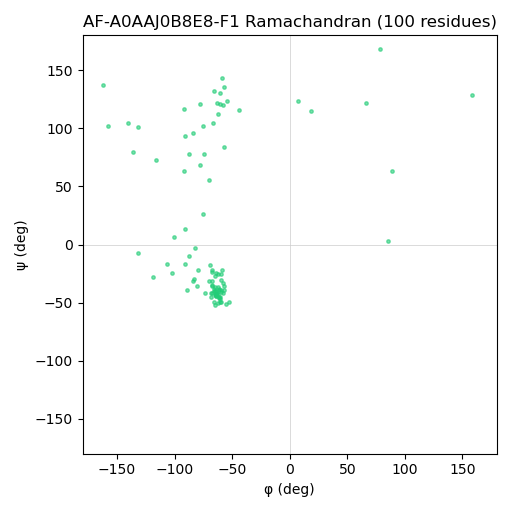8 1.00 82.94 92 SER A N 1
ATOM 613 C CA . SER A 1 92 ? 4.013 -9.212 10.280 1.00 82.94 92 SER A CA 1
ATOM 614 C C . SER A 1 92 ? 4.536 -8.092 11.176 1.00 82.94 92 SER A C 1
ATOM 616 O O . SER A 1 92 ? 5.382 -8.336 12.029 1.00 82.94 92 SER A O 1
ATOM 618 N N . CYS A 1 93 ? 4.080 -6.859 10.954 1.00 83.56 93 CYS A N 1
ATOM 619 C CA . CYS A 1 93 ? 4.723 -5.651 11.476 1.00 83.56 93 CYS A CA 1
ATOM 620 C C . CYS A 1 93 ? 3.752 -4.680 12.139 1.00 83.56 93 CYS A C 1
ATOM 622 O O . CYS A 1 93 ? 4.188 -3.708 12.757 1.00 83.56 93 CYS A O 1
ATOM 624 N N . GLN A 1 94 ? 2.444 -4.933 12.052 1.00 80.75 94 GLN A N 1
ATOM 625 C CA . GLN A 1 94 ? 1.495 -4.257 12.919 1.00 80.75 94 GLN A CA 1
ATOM 626 C C . GLN A 1 94 ? 1.736 -4.725 14.356 1.00 80.75 94 GLN A C 1
ATOM 628 O O . GLN A 1 94 ? 1.366 -5.828 14.747 1.00 80.75 94 GLN A O 1
ATOM 633 N N . THR A 1 95 ? 2.365 -3.874 15.159 1.00 67.62 95 THR A N 1
ATOM 634 C CA . THR A 1 95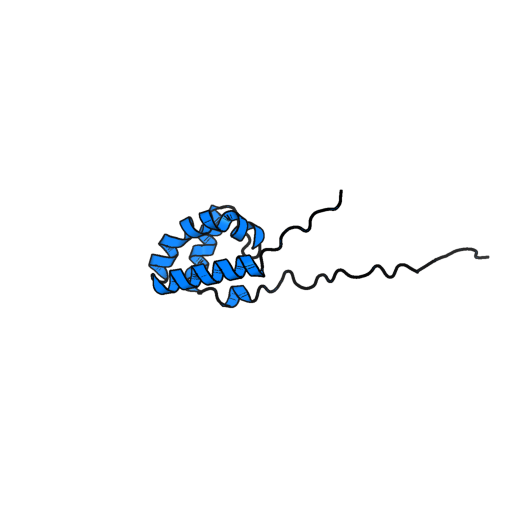 ? 2.454 -4.086 16.601 1.00 67.62 95 THR A CA 1
ATOM 635 C C . THR A 1 95 ? 1.104 -3.745 17.220 1.00 67.62 9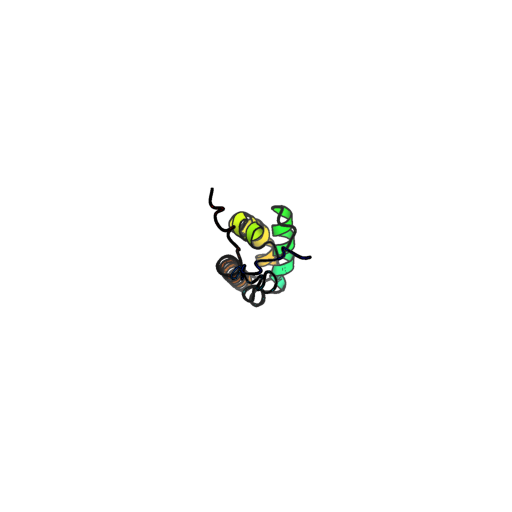5 THR A C 1
ATOM 637 O O . THR A 1 95 ? 0.771 -2.569 17.384 1.00 67.62 95 THR A O 1
ATOM 640 N N . THR A 1 96 ? 0.311 -4.758 17.557 1.00 54.41 96 THR A N 1
ATOM 641 C CA . THR A 1 96 ? -0.853 -4.588 18.433 1.00 54.41 96 THR A CA 1
ATOM 642 C C . THR A 1 96 ? -0.357 -4.072 19.790 1.00 54.41 96 THR A C 1
ATOM 644 O O . THR A 1 96 ? 0.575 -4.670 20.336 1.00 54.41 96 THR A O 1
ATOM 647 N N . PRO A 1 97 ? -0.929 -3.001 20.374 1.00 47.41 97 PRO A N 1
ATOM 648 C CA . PRO A 1 97 ? -0.665 -2.678 21.772 1.00 47.41 97 PRO A CA 1
ATOM 649 C C . PRO A 1 97 ? -0.994 -3.912 22.623 1.00 47.41 97 PRO A C 1
ATOM 651 O O . PRO A 1 97 ? -2.104 -4.439 22.532 1.00 47.41 97 PRO A O 1
ATOM 654 N N . ALA A 1 98 ? -0.035 -4.411 23.409 1.00 41.56 98 ALA A N 1
ATOM 655 C CA . ALA A 1 98 ? -0.322 -5.465 24.378 1.00 41.56 98 ALA A CA 1
ATOM 656 C C . ALA A 1 98 ? -1.428 -4.965 25.330 1.00 41.56 98 ALA A C 1
ATOM 658 O O . ALA A 1 98 ? -1.361 -3.806 25.751 1.00 41.56 98 ALA A O 1
ATOM 659 N N . PRO A 1 99 ? -2.451 -5.778 25.661 1.00 35.78 99 PRO A N 1
ATOM 660 C CA . PRO A 1 99 ? -3.480 -5.361 26.605 1.00 35.78 99 PRO A CA 1
ATOM 661 C C . PRO A 1 99 ? -2.815 -5.005 27.938 1.00 35.78 99 PRO A C 1
ATOM 663 O O . PRO A 1 99 ? -2.149 -5.843 28.543 1.00 35.78 99 PRO A O 1
ATOM 666 N N . THR A 1 100 ? -2.968 -3.758 28.385 1.00 35.03 100 THR A N 1
ATOM 6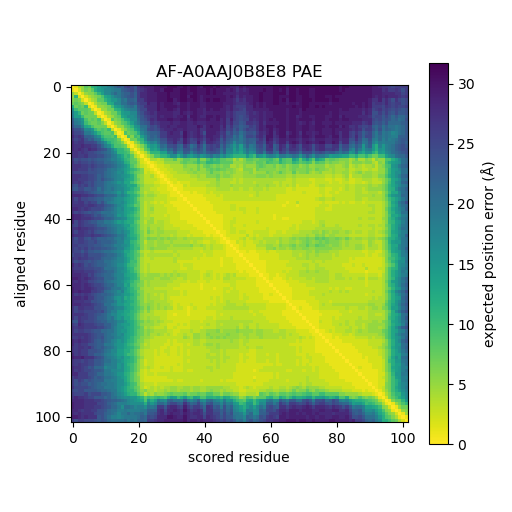67 C CA . THR A 1 100 ? -2.595 -3.338 29.739 1.00 35.03 100 THR A CA 1
ATOM 668 C C . THR A 1 100 ? -3.415 -4.152 30.741 1.00 35.03 100 THR A C 1
ATOM 670 O O . THR A 1 100 ? -4.646 -4.081 30.677 1.00 35.03 100 THR A O 1
ATOM 673 N N . PRO A 1 101 ? -2.792 -4.916 31.656 1.00 42.00 101 PRO A N 1
ATOM 674 C CA . PRO A 1 101 ? -3.508 -5.491 32.787 1.00 42.00 101 PRO A CA 1
ATOM 675 C C . PRO A 1 101 ? -4.031 -4.341 33.660 1.00 42.00 101 PRO A C 1
ATOM 677 O O . PRO A 1 101 ? -3.241 -3.490 34.073 1.00 42.00 101 PRO A O 1
ATOM 680 N N . VAL A 1 102 ? -5.351 -4.289 33.863 1.00 45.25 102 VAL A N 1
ATOM 681 C CA . VAL A 1 102 ? -6.013 -3.408 34.845 1.00 45.25 102 VAL A CA 1
ATOM 682 C C . VAL A 1 102 ? -5.839 -3.933 36.262 1.00 45.25 102 VAL A C 1
ATOM 684 O O . VAL A 1 102 ? -5.780 -5.175 36.421 1.00 45.25 102 VAL A O 1
#